Protein AF-A0AAV0F1K2-F1 (afdb_monomer)

Foldseek 3Di:
DVVVVVVVVCVVVVHDDPVPPPPPDPDPPVVVVVVVLVVVVVCLVVCCVVPVVVSVVVVVVSVVVVVVD

Secondary structure (DSSP, 8-state):
-HHHHHH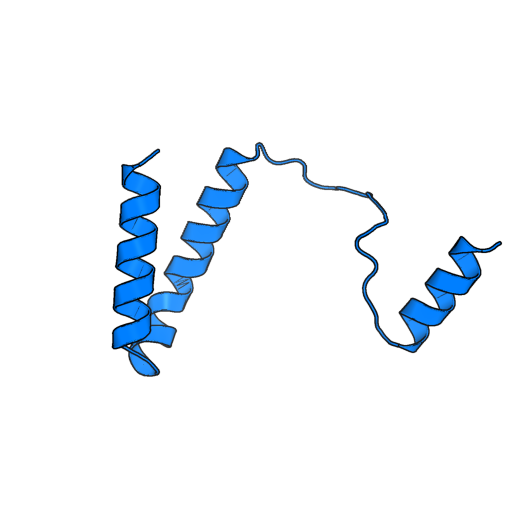HHHHHTTPPP--S---S----HHHHHHHHHHHHHHHHHHHHHH-HHHHHHHHHHHHHHHHH-

pLDDT: mean 80.83, std 14.28, range [50.78, 97.0]

Structure (mmCIF, N/CA/C/O backbone):
data_AF-A0AAV0F1K2-F1
#
_entry.id   AF-A0AAV0F1K2-F1
#
loop_
_atom_site.group_PDB
_atom_site.id
_atom_site.type_symbol
_atom_site.label_atom_id
_atom_site.label_alt_id
_atom_site.label_comp_id
_atom_site.label_asym_id
_atom_site.label_entity_id
_atom_site.label_seq_id
_atom_site.pdbx_PDB_ins_code
_atom_site.Cartn_x
_atom_site.Cartn_y
_atom_site.Cartn_z
_atom_site.occupancy
_atom_site.B_iso_or_equiv
_atom_site.auth_seq_id
_atom_site.auth_comp_id
_atom_site.auth_asym_id
_atom_site.auth_atom_id
_atom_site.pdbx_PDB_model_num
ATOM 1 N N . MET A 1 1 ? 21.855 -1.052 -29.651 1.00 57.94 1 MET A N 1
ATOM 2 C CA . MET A 1 1 ? 22.951 -2.009 -29.352 1.00 57.94 1 MET A CA 1
ATOM 3 C C . MET A 1 1 ? 23.018 -2.375 -27.872 1.00 57.94 1 MET A C 1
ATOM 5 O O . MET A 1 1 ? 22.789 -3.536 -27.582 1.00 57.94 1 MET A O 1
ATOM 9 N N . HIS A 1 2 ? 23.293 -1.457 -26.932 1.00 69.94 2 HIS A N 1
ATOM 10 C CA . HIS A 1 2 ? 23.335 -1.818 -25.498 1.00 69.94 2 HIS A CA 1
ATOM 11 C C . HIS A 1 2 ? 21.945 -2.081 -24.893 1.00 69.94 2 HIS A C 1
ATOM 13 O O . HIS A 1 2 ? 21.791 -3.002 -24.099 1.00 69.94 2 HIS A O 1
ATOM 19 N N . ASP A 1 3 ? 20.932 -1.319 -25.309 1.00 79.94 3 ASP A N 1
ATOM 20 C CA . ASP A 1 3 ? 19.568 -1.465 -24.787 1.00 79.94 3 ASP A CA 1
ATOM 21 C C . ASP A 1 3 ? 18.881 -2.759 -25.263 1.00 79.94 3 ASP A C 1
ATOM 23 O O . ASP A 1 3 ? 18.216 -3.444 -24.493 1.00 79.94 3 ASP A O 1
ATOM 27 N N . ASP A 1 4 ? 19.126 -3.158 -26.514 1.00 81.62 4 ASP A N 1
ATOM 28 C CA . ASP A 1 4 ? 18.582 -4.391 -27.099 1.00 81.62 4 ASP A CA 1
ATOM 29 C C . ASP A 1 4 ? 19.124 -5.647 -26.404 1.00 81.62 4 ASP A C 1
ATOM 31 O O . ASP A 1 4 ? 18.367 -6.574 -26.113 1.00 81.62 4 ASP A O 1
ATOM 35 N N . ALA A 1 5 ? 20.424 -5.651 -26.089 1.00 87.44 5 ALA A N 1
ATOM 36 C CA . ALA A 1 5 ? 21.067 -6.729 -25.344 1.00 87.44 5 ALA A CA 1
ATOM 37 C C . ALA A 1 5 ? 20.540 -6.806 -23.901 1.00 87.44 5 ALA A C 1
ATOM 39 O O . ALA A 1 5 ? 20.288 -7.896 -23.390 1.00 87.44 5 ALA A O 1
ATOM 40 N N . LEU A 1 6 ? 20.313 -5.658 -23.253 1.00 85.56 6 LEU A N 1
ATOM 41 C CA . LEU A 1 6 ? 19.717 -5.605 -21.917 1.00 85.56 6 LEU A CA 1
ATOM 42 C C . LEU A 1 6 ? 18.269 -6.125 -21.929 1.00 85.56 6 LEU A C 1
ATOM 44 O O . LEU A 1 6 ? 17.897 -6.930 -21.080 1.00 85.56 6 LEU A O 1
ATOM 48 N N . ASN A 1 7 ? 17.475 -5.733 -22.931 1.00 85.81 7 ASN A N 1
ATOM 49 C CA . ASN A 1 7 ? 16.110 -6.224 -23.137 1.00 85.81 7 ASN A CA 1
ATOM 50 C C . ASN A 1 7 ? 16.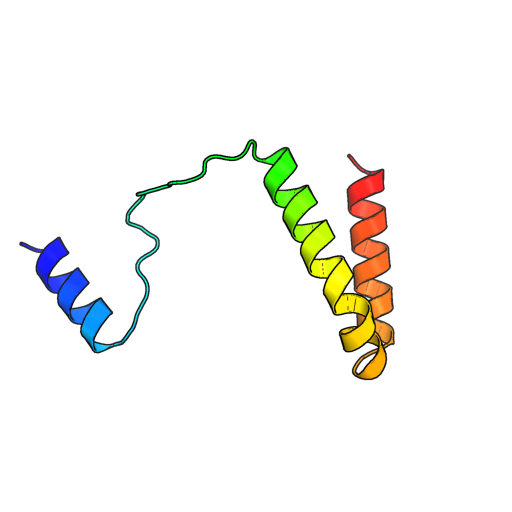057 -7.746 -23.297 1.00 85.81 7 ASN A C 1
ATOM 52 O O . ASN A 1 7 ? 15.161 -8.398 -22.764 1.00 85.81 7 ASN A O 1
ATOM 56 N N . GLU A 1 8 ? 17.005 -8.326 -24.030 1.00 89.25 8 GLU A N 1
ATOM 57 C CA . GLU A 1 8 ? 17.085 -9.774 -24.215 1.00 89.25 8 GLU A CA 1
ATOM 58 C C . GLU A 1 8 ? 17.405 -10.510 -22.910 1.00 89.25 8 GLU A C 1
ATOM 60 O O . GLU A 1 8 ? 16.746 -11.500 -22.588 1.00 89.25 8 GLU A O 1
ATOM 65 N N . VAL A 1 9 ? 18.333 -9.976 -22.113 1.00 90.31 9 VAL A N 1
ATOM 66 C CA . VAL A 1 9 ? 18.644 -10.500 -20.777 1.00 90.31 9 VAL A CA 1
ATOM 67 C C . VAL A 1 9 ? 17.430 -10.394 -19.850 1.00 90.31 9 VAL A C 1
ATOM 69 O O . VAL A 1 9 ? 17.082 -11.369 -19.187 1.00 90.31 9 VAL A O 1
ATOM 72 N N . CYS A 1 10 ? 16.733 -9.256 -19.834 1.00 88.94 10 CYS A N 1
ATOM 73 C CA . CYS A 1 10 ? 15.527 -9.082 -19.026 1.00 88.94 10 CYS A CA 1
ATOM 74 C C . CYS A 1 10 ? 14.428 -10.081 -19.414 1.00 88.94 10 CYS A C 1
ATOM 76 O O . CYS A 1 10 ? 13.846 -10.709 -18.532 1.00 88.94 10 CYS A O 1
ATOM 78 N N . ARG A 1 11 ? 14.198 -10.311 -20.715 1.00 87.69 11 ARG A N 1
ATOM 79 C CA . ARG A 1 11 ? 13.242 -11.329 -21.187 1.00 87.69 11 ARG A CA 1
ATOM 80 C C . ARG A 1 11 ? 13.627 -12.738 -20.741 1.00 87.69 11 ARG A C 1
ATOM 82 O O . ARG A 1 11 ? 12.754 -13.484 -20.309 1.00 87.69 11 ARG A O 1
ATOM 89 N N . LEU A 1 12 ? 14.911 -13.093 -20.813 1.00 94.31 12 LEU A N 1
ATOM 90 C CA . LEU A 1 12 ? 15.397 -14.417 -20.413 1.00 94.31 12 LEU A CA 1
ATOM 91 C C . LEU A 1 12 ? 15.137 -14.708 -18.928 1.00 94.31 12 LEU A C 1
ATOM 93 O O . LEU A 1 12 ? 14.768 -15.826 -18.577 1.00 94.31 12 LEU A O 1
ATOM 97 N N . TYR A 1 13 ? 15.299 -13.700 -18.070 1.00 92.56 13 TYR A N 1
ATOM 98 C CA . TYR A 1 13 ? 15.072 -13.815 -16.626 1.00 92.56 13 TYR A CA 1
ATOM 99 C C . TYR A 1 13 ? 13.666 -13.389 -16.184 1.00 92.56 13 TYR A C 1
ATOM 101 O O . TYR A 1 13 ? 13.410 -13.297 -14.985 1.00 92.56 13 TYR A O 1
ATOM 109 N N . ASN A 1 14 ? 12.756 -13.133 -17.130 1.00 87.44 14 ASN A N 1
ATOM 110 C CA . ASN A 1 14 ? 11.405 -12.630 -16.872 1.00 87.44 14 ASN A CA 1
ATOM 111 C C . ASN A 1 14 ? 11.383 -11.381 -15.961 1.00 87.44 14 ASN A C 1
ATOM 113 O O . ASN A 1 14 ? 1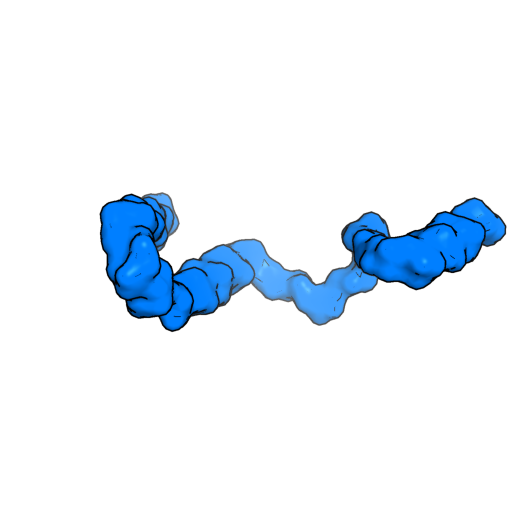0.514 -11.222 -15.104 1.00 87.44 14 ASN A O 1
ATOM 117 N N . VAL A 1 15 ? 12.377 -10.509 -16.128 1.00 89.81 15 VAL A N 1
ATOM 118 C CA . VAL A 1 15 ? 12.522 -9.242 -15.408 1.00 89.81 15 VAL A CA 1
ATOM 119 C C . VAL A 1 15 ? 11.774 -8.156 -16.173 1.00 89.81 15 VAL A C 1
ATOM 121 O O . VAL A 1 15 ? 12.006 -7.953 -17.366 1.00 89.81 15 VAL A O 1
ATOM 124 N N . VAL A 1 16 ? 10.899 -7.429 -15.479 1.00 82.44 16 VAL A N 1
ATOM 125 C CA . VAL A 1 16 ? 10.185 -6.272 -16.032 1.00 82.44 16 VAL A CA 1
ATOM 126 C C . VAL A 1 16 ? 11.070 -5.034 -15.921 1.00 82.44 16 VAL A C 1
ATOM 128 O O . VAL A 1 16 ? 11.558 -4.705 -14.840 1.00 82.44 16 VAL A O 1
ATOM 131 N N . ARG A 1 17 ? 11.278 -4.346 -17.045 1.00 80.25 17 ARG A N 1
ATOM 132 C CA . ARG A 1 17 ? 11.980 -3.061 -17.098 1.00 80.25 17 ARG A CA 1
ATOM 133 C C . ARG A 1 17 ? 11.001 -1.926 -16.812 1.00 80.25 17 ARG A C 1
ATOM 135 O O . ARG A 1 17 ? 9.956 -1.850 -17.447 1.00 80.25 17 ARG A O 1
ATOM 142 N N . VAL A 1 18 ? 11.340 -1.067 -15.854 1.00 77.38 18 VAL A N 1
ATOM 143 C CA . VAL A 1 18 ? 10.507 0.072 -15.408 1.00 77.38 18 VAL A CA 1
ATOM 144 C C . VAL A 1 18 ? 11.120 1.418 -15.819 1.00 77.38 18 VAL A C 1
ATOM 146 O O . VAL A 1 18 ? 10.504 2.467 -15.674 1.00 77.38 18 VAL A O 1
ATOM 14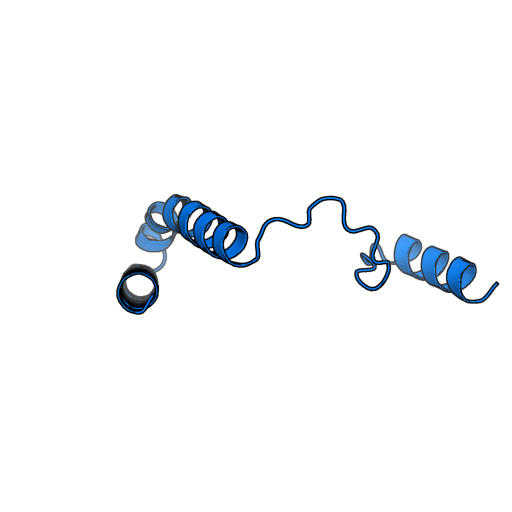9 N N . ASP A 1 19 ? 12.351 1.388 -16.335 1.00 76.06 19 ASP A N 1
ATOM 150 C CA . ASP A 1 19 ? 13.120 2.542 -16.801 1.00 76.06 19 ASP A CA 1
ATOM 151 C C . ASP A 1 19 ? 12.696 3.014 -18.200 1.00 76.06 19 ASP A C 1
ATOM 153 O O . ASP A 1 19 ? 12.933 4.163 -18.579 1.00 76.06 19 ASP A O 1
ATOM 157 N N . THR A 1 20 ? 12.030 2.149 -18.966 1.00 70.56 20 THR A N 1
ATOM 158 C CA . THR A 1 20 ? 11.384 2.516 -20.224 1.00 70.56 20 THR A CA 1
ATOM 159 C C . THR A 1 20 ? 10.132 3.323 -19.908 1.00 70.56 20 THR A C 1
ATOM 161 O O . THR A 1 20 ? 9.072 2.767 -19.635 1.00 70.56 20 THR A O 1
ATOM 164 N N . HIS A 1 21 ? 10.266 4.647 -19.923 1.00 56.53 21 HIS A N 1
ATOM 165 C CA . HIS A 1 21 ? 9.179 5.604 -19.717 1.00 56.53 21 HIS A CA 1
ATOM 166 C C . HIS A 1 21 ? 8.199 5.614 -20.916 1.00 56.53 21 HIS A C 1
ATOM 168 O O . HIS A 1 21 ? 7.975 6.638 -21.563 1.00 56.53 21 HIS A O 1
ATOM 174 N N . GLU A 1 22 ? 7.600 4.470 -21.240 1.00 59.22 22 GLU A N 1
ATOM 175 C CA . GLU A 1 22 ? 6.342 4.408 -21.978 1.00 59.22 22 GLU A CA 1
ATOM 176 C C . GLU A 1 22 ? 5.236 4.397 -20.931 1.00 59.22 22 GLU A C 1
ATOM 178 O O . GLU A 1 22 ? 4.861 3.366 -20.387 1.00 59.22 22 GLU A O 1
ATOM 183 N N . ASN A 1 23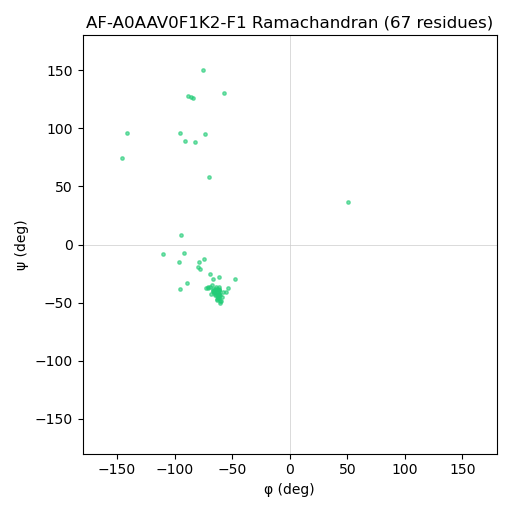 ? 4.802 5.601 -20.573 1.00 55.94 23 ASN A N 1
ATOM 184 C CA . ASN A 1 23 ? 3.815 5.857 -19.536 1.00 55.94 23 ASN A CA 1
ATOM 185 C C . ASN A 1 23 ? 2.440 5.994 -20.225 1.00 55.94 23 ASN A 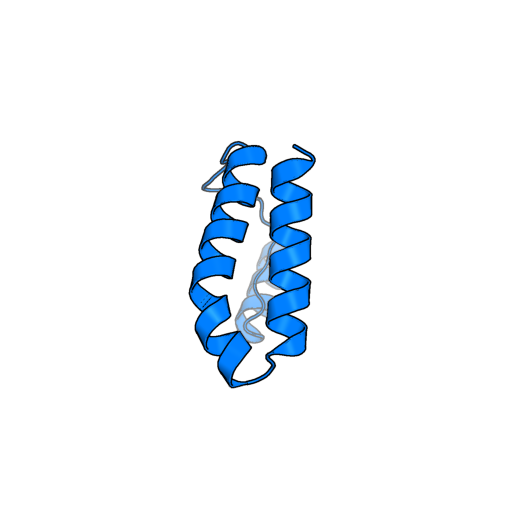C 1
ATOM 187 O O . ASN A 1 23 ? 2.159 7.074 -20.754 1.00 55.94 23 ASN A O 1
ATOM 191 N N . PRO A 1 24 ? 1.591 4.947 -20.318 1.00 52.75 24 PRO A N 1
ATOM 192 C CA . PRO A 1 24 ? 0.287 5.069 -20.972 1.00 52.75 24 PRO A CA 1
ATOM 193 C C . PRO A 1 24 ? -0.739 5.828 -20.123 1.00 52.75 24 PRO A C 1
ATOM 195 O O . PRO A 1 24 ? -1.770 6.234 -20.651 1.00 52.75 24 PRO A O 1
ATOM 198 N N . HIS A 1 25 ? -0.468 6.064 -18.840 1.00 52.12 25 HIS A N 1
ATOM 199 C CA . HIS A 1 25 ? -1.391 6.759 -17.958 1.00 52.12 25 HIS A CA 1
ATOM 200 C C . HIS A 1 25 ? -0.634 7.689 -17.021 1.00 52.12 25 HIS A C 1
ATOM 202 O O . HIS A 1 25 ? -0.143 7.286 -15.981 1.00 52.12 25 HIS A O 1
ATOM 208 N N . LYS A 1 26 ? -0.551 8.961 -17.414 1.00 50.78 26 LYS A N 1
ATOM 209 C CA . LYS A 1 26 ? -0.385 10.047 -16.450 1.00 50.78 26 LYS A CA 1
ATOM 210 C C . LYS A 1 26 ? -1.776 10.356 -15.914 1.00 50.78 26 LYS A C 1
ATOM 212 O O . LYS A 1 26 ? -2.480 11.168 -16.521 1.00 50.78 26 LYS A O 1
ATOM 217 N N . PHE A 1 27 ? -2.213 9.672 -14.864 1.00 53.19 27 PHE A N 1
ATOM 218 C CA . PHE A 1 27 ? -3.317 10.210 -14.081 1.00 53.19 27 PHE A CA 1
ATOM 219 C C . PHE A 1 27 ? -2.760 11.356 -13.224 1.00 53.19 27 PHE A C 1
ATOM 221 O O . PHE A 1 27 ? -1.560 11.400 -12.944 1.00 53.19 27 PHE A O 1
ATOM 228 N N . PRO A 1 28 ? -3.566 12.376 -12.897 1.00 54.91 28 PRO A N 1
ATOM 229 C CA . PRO A 1 28 ? -3.119 13.388 -11.952 1.00 54.91 28 PRO A CA 1
ATOM 230 C C . PRO A 1 28 ? -2.735 12.681 -10.645 1.00 54.91 28 PRO A C 1
ATOM 232 O O . PRO A 1 28 ? -3.517 11.884 -10.143 1.00 54.91 28 PRO A O 1
ATOM 235 N N . GLU A 1 29 ? -1.547 12.971 -10.109 1.00 56.41 29 GLU A N 1
ATOM 236 C CA . GLU A 1 29 ? -0.924 12.286 -8.953 1.00 56.41 29 GLU A CA 1
ATOM 237 C C . GLU A 1 29 ? -1.884 12.107 -7.756 1.00 56.41 29 GLU A C 1
ATOM 239 O O . GLU A 1 29 ? -1.817 11.123 -7.030 1.00 56.41 29 GLU A O 1
ATOM 244 N N . GLY A 1 30 ? -2.852 13.015 -7.588 1.00 55.97 30 GLY A N 1
ATOM 245 C CA . GLY A 1 30 ? -3.861 12.930 -6.534 1.00 55.97 30 GLY A CA 1
ATOM 246 C C . GLY A 1 30 ? -5.027 11.954 -6.770 1.00 55.97 30 GLY A C 1
ATOM 247 O O . GLY A 1 30 ? -5.749 11.701 -5.803 1.00 55.97 30 GLY A O 1
ATOM 248 N N . ASP A 1 31 ? -5.246 11.463 -7.993 1.00 56.81 31 ASP A N 1
ATOM 249 C CA . ASP A 1 31 ? -6.246 10.431 -8.334 1.00 56.81 31 ASP A CA 1
ATOM 250 C C . ASP A 1 31 ? -5.658 9.015 -8.221 1.00 56.81 31 ASP A C 1
ATOM 252 O O . ASP A 1 31 ? -6.375 8.106 -7.802 1.00 56.81 31 ASP A O 1
ATOM 256 N N . GLU A 1 32 ? -4.364 8.836 -8.520 1.00 61.62 32 GLU A N 1
ATOM 257 C CA . GLU A 1 32 ? -3.663 7.547 -8.374 1.00 61.62 32 GLU A CA 1
ATOM 258 C C . GLU A 1 32 ? -3.662 7.092 -6.907 1.00 61.62 32 GLU A C 1
ATOM 260 O O . GLU A 1 32 ? -4.068 5.974 -6.600 1.00 61.62 32 GLU A O 1
ATOM 265 N N . GLU A 1 33 ? -3.344 7.995 -5.976 1.00 69.06 33 GLU A N 1
ATOM 266 C CA . GLU A 1 33 ? -3.338 7.691 -4.537 1.00 69.06 33 GLU A CA 1
ATOM 267 C C . GLU A 1 33 ? -4.742 7.325 -4.007 1.00 69.06 33 GLU A C 1
ATOM 269 O O . GLU A 1 33 ? -4.898 6.433 -3.172 1.00 69.06 33 GLU A O 1
ATOM 274 N N . LEU A 1 34 ? -5.802 7.969 -4.515 1.00 69.62 34 LEU A N 1
ATOM 275 C CA . LEU A 1 34 ? -7.190 7.643 -4.149 1.00 69.62 34 LEU A CA 1
ATOM 276 C C . LEU A 1 34 ? -7.637 6.295 -4.724 1.00 69.62 34 LEU A C 1
ATOM 278 O O . LEU A 1 34 ? -8.401 5.566 -4.084 1.00 69.62 34 LEU A O 1
ATOM 282 N N . GLU A 1 35 ? -7.190 5.967 -5.933 1.00 78.69 35 GLU A N 1
ATOM 283 C CA . GLU A 1 35 ? -7.429 4.672 -6.554 1.00 78.69 35 GLU A CA 1
ATOM 284 C C . GLU A 1 35 ? -6.708 3.544 -5.810 1.00 78.69 35 GLU A C 1
ATOM 286 O O . GLU A 1 35 ? -7.331 2.513 -5.542 1.00 78.69 35 GLU A O 1
ATOM 291 N N . ASP A 1 36 ? -5.477 3.781 -5.363 1.00 80.12 36 ASP A N 1
ATOM 292 C CA . ASP A 1 36 ? -4.714 2.851 -4.534 1.00 80.12 36 ASP A CA 1
ATOM 293 C C . ASP A 1 36 ? -5.392 2.609 -3.184 1.00 80.12 36 ASP A C 1
ATOM 295 O O . ASP A 1 36 ? -5.621 1.458 -2.803 1.00 80.12 36 ASP A O 1
ATOM 299 N N . HIS A 1 37 ? -5.831 3.661 -2.487 1.00 80.88 37 HIS A N 1
ATOM 300 C CA . HIS A 1 37 ? -6.587 3.502 -1.242 1.00 80.88 37 HIS A CA 1
ATOM 301 C C . HIS A 1 37 ? -7.908 2.756 -1.456 1.00 80.88 37 HIS A C 1
ATOM 303 O O . HIS A 1 37 ? -8.285 1.897 -0.652 1.00 80.88 37 HIS A O 1
ATOM 309 N N . ARG A 1 38 ? -8.611 3.028 -2.562 1.00 85.50 38 ARG A N 1
ATOM 310 C CA . ARG A 1 38 ? -9.833 2.301 -2.921 1.00 85.50 38 ARG A CA 1
ATOM 311 C C . ARG A 1 38 ? -9.536 0.824 -3.160 1.00 85.50 38 ARG A C 1
ATOM 313 O O . ARG A 1 38 ? -10.256 -0.017 -2.627 1.00 85.50 38 ARG A O 1
ATOM 320 N N . MET A 1 39 ? -8.484 0.505 -3.908 1.00 87.50 39 MET A N 1
ATOM 321 C CA . MET A 1 39 ? -8.046 -0.866 -4.160 1.00 87.50 39 MET A CA 1
ATOM 322 C C . MET A 1 39 ? -7.678 -1.576 -2.854 1.00 87.50 39 MET A C 1
ATOM 324 O O . MET A 1 39 ? -8.218 -2.642 -2.573 1.00 87.50 39 MET A O 1
ATOM 328 N N . MET A 1 40 ? -6.844 -0.965 -2.010 1.00 85.25 40 MET A N 1
ATOM 329 C CA . MET A 1 40 ? -6.466 -1.511 -0.703 1.00 85.25 40 MET A CA 1
ATOM 330 C C . MET A 1 40 ? -7.688 -1.817 0.169 1.00 85.25 40 MET A C 1
ATOM 332 O O . MET A 1 40 ? -7.756 -2.882 0.786 1.00 85.25 40 MET A O 1
ATOM 336 N N . SER A 1 41 ? -8.694 -0.934 0.163 1.00 87.06 41 SER A N 1
ATOM 337 C CA . SER A 1 41 ? -9.903 -1.122 0.969 1.00 87.06 41 SER A CA 1
ATOM 338 C C . SER A 1 41 ? -10.699 -2.381 0.610 1.00 87.06 41 SER A C 1
ATOM 340 O O . SER A 1 41 ? -11.331 -2.985 1.476 1.00 87.06 41 SER A O 1
ATOM 342 N N . GLN A 1 42 ? -10.616 -2.83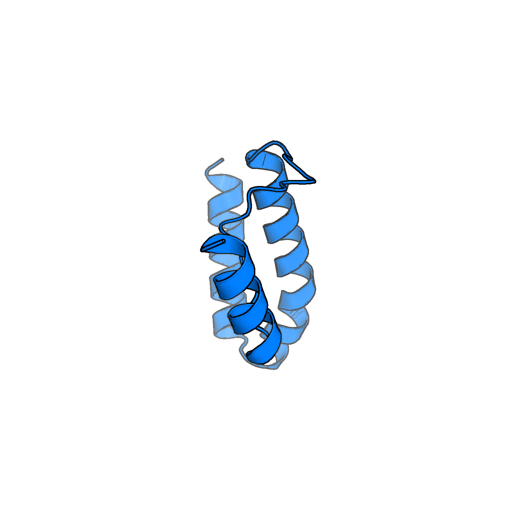4 -0.646 1.00 92.50 42 GLN A N 1
ATOM 343 C CA . GLN A 1 42 ? -11.297 -4.044 -1.114 1.00 92.50 42 GLN A CA 1
ATOM 344 C C . GLN A 1 42 ? -10.696 -5.322 -0.514 1.00 92.50 42 GLN A C 1
ATOM 346 O O . GLN A 1 42 ? -11.396 -6.327 -0.392 1.00 92.50 42 GLN A O 1
ATOM 351 N N . TYR A 1 43 ? -9.420 -5.287 -0.118 1.00 93.00 43 TYR A N 1
ATOM 352 C CA . TYR A 1 43 ? -8.700 -6.438 0.431 1.00 93.00 43 TYR A CA 1
ATOM 353 C C . TYR A 1 43 ? -8.676 -6.478 1.963 1.00 93.00 43 TYR A C 1
ATOM 355 O O . TYR A 1 43 ? -8.396 -7.532 2.535 1.00 93.00 43 TYR A O 1
ATOM 363 N N . LEU A 1 44 ? -9.014 -5.379 2.645 1.00 93.50 44 LEU A N 1
ATOM 364 C CA . LEU A 1 44 ? -9.066 -5.318 4.110 1.00 93.50 44 LEU A CA 1
ATOM 365 C C . LEU A 1 44 ? -9.942 -6.398 4.767 1.00 93.50 44 LEU A C 1
ATOM 367 O O . LEU A 1 44 ? -9.522 -6.925 5.797 1.00 93.50 44 LEU A O 1
ATOM 371 N N . PRO A 1 45 ? -11.101 -6.804 4.208 1.00 95.06 45 PRO A N 1
ATOM 372 C CA . PRO A 1 45 ? -11.873 -7.914 4.765 1.00 95.06 45 PRO A CA 1
ATOM 373 C C . PRO A 1 45 ? -11.075 -9.224 4.818 1.00 95.06 45 PRO A C 1
ATOM 375 O O . PRO A 1 45 ? -11.032 -9.871 5.860 1.00 95.06 45 PRO A O 1
ATOM 378 N N . LEU A 1 46 ? -10.368 -9.562 3.734 1.00 95.38 46 LEU A N 1
ATOM 379 C CA . LEU A 1 46 ? -9.518 -10.756 3.660 1.00 95.38 46 LEU A CA 1
ATOM 380 C C . LEU A 1 46 ? -8.329 -10.650 4.620 1.00 95.38 46 LEU A C 1
ATOM 382 O O . LEU A 1 46 ? -7.962 -11.617 5.285 1.00 95.38 46 LEU A O 1
ATOM 386 N N . LEU A 1 47 ? -7.732 -9.459 4.718 1.00 94.69 47 LEU A N 1
ATOM 387 C CA . LEU A 1 47 ? -6.632 -9.215 5.642 1.00 94.69 47 LEU A CA 1
ATOM 388 C C . LEU A 1 47 ? -7.084 -9.348 7.098 1.00 94.69 47 LEU A C 1
ATOM 390 O O . LEU A 1 47 ? -6.353 -9.908 7.907 1.00 94.69 47 LEU A O 1
ATOM 394 N N . ARG A 1 48 ? -8.294 -8.891 7.426 1.00 96.69 48 ARG A N 1
ATOM 395 C CA . ARG A 1 48 ? -8.861 -8.956 8.776 1.00 96.69 48 ARG A CA 1
ATOM 396 C C . ARG A 1 48 ? -9.126 -10.392 9.237 1.00 96.69 48 ARG A C 1
ATOM 398 O O . ARG A 1 48 ? -9.008 -10.663 10.429 1.00 96.69 48 ARG A O 1
ATOM 405 N N . GLU A 1 49 ? -9.422 -11.310 8.319 1.00 97.00 49 GLU A N 1
ATOM 406 C CA . GLU A 1 49 ? -9.564 -12.743 8.621 1.00 97.00 49 GLU A CA 1
ATOM 407 C C . GLU A 1 49 ? -8.228 -13.397 9.020 1.00 97.00 49 GLU A C 1
ATOM 409 O O . GLU A 1 49 ? -8.202 -14.267 9.891 1.00 97.00 49 GLU A O 1
ATOM 414 N N . CYS A 1 50 ? -7.115 -12.963 8.419 1.00 95.25 50 CYS A N 1
ATOM 415 C CA . CYS A 1 50 ? -5.787 -13.548 8.640 1.00 95.25 50 CYS A CA 1
ATOM 416 C C . CYS A 1 50 ? -4.956 -12.807 9.703 1.00 95.25 50 CYS A C 1
ATOM 418 O O . CYS A 1 50 ? -4.208 -13.430 10.455 1.00 95.25 50 CYS A O 1
ATOM 420 N N . MET A 1 51 ? -5.043 -11.475 9.734 1.00 96.31 51 MET A N 1
ATOM 421 C CA . MET A 1 51 ? -4.229 -10.560 10.542 1.00 96.31 51 MET A CA 1
ATOM 422 C C . MET A 1 51 ? -5.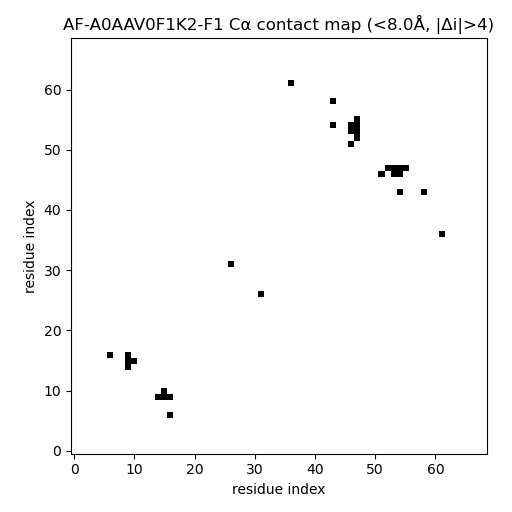064 -9.345 10.995 1.00 96.31 51 MET A C 1
ATOM 424 O O . MET A 1 51 ? -4.892 -8.236 10.483 1.00 96.31 51 MET A O 1
ATOM 428 N N . PRO A 1 52 ? -5.973 -9.522 11.970 1.00 95.44 52 PRO A N 1
ATOM 429 C CA . PRO A 1 52 ? -6.936 -8.492 12.362 1.00 95.44 52 PRO A CA 1
ATOM 430 C C . PRO A 1 52 ? -6.293 -7.209 12.902 1.00 95.44 52 PRO A C 1
ATOM 432 O O . PRO A 1 52 ? -6.757 -6.124 12.569 1.00 95.44 52 PRO A O 1
ATOM 435 N N . SER A 1 53 ? -5.206 -7.314 13.673 1.00 96.69 53 SER A N 1
ATOM 436 C CA . SER A 1 53 ? -4.502 -6.141 14.212 1.00 96.69 53 SER A CA 1
ATOM 437 C C . SER A 1 53 ? -3.833 -5.305 13.120 1.00 96.69 53 SER A C 1
ATOM 439 O O . SER A 1 53 ? -3.874 -4.084 13.171 1.00 96.69 53 SER A O 1
ATOM 441 N N . ALA A 1 54 ? -3.258 -5.959 12.105 1.00 95.00 54 ALA A N 1
ATOM 442 C CA . ALA A 1 54 ? -2.644 -5.265 10.976 1.00 95.00 54 ALA A CA 1
ATOM 443 C C . ALA A 1 54 ? -3.701 -4.582 10.094 1.00 95.00 54 ALA A C 1
ATOM 445 O O . ALA A 1 54 ? -3.475 -3.484 9.599 1.00 95.00 54 ALA A O 1
ATOM 446 N N . ALA A 1 55 ? -4.871 -5.206 9.916 1.00 95.31 55 ALA A N 1
ATOM 447 C CA . ALA A 1 55 ? -5.976 -4.591 9.183 1.00 95.31 55 ALA A CA 1
ATOM 448 C C . ALA A 1 55 ? -6.492 -3.312 9.870 1.00 95.31 55 ALA A C 1
ATOM 450 O O . ALA A 1 55 ? -6.812 -2.344 9.188 1.00 95.31 55 ALA A O 1
ATOM 451 N N . GLU A 1 56 ? -6.551 -3.296 11.204 1.00 95.19 56 GLU A N 1
ATOM 452 C CA . GLU A 1 56 ? -6.963 -2.122 11.985 1.00 95.19 56 GLU A CA 1
ATOM 453 C C . GLU A 1 56 ? -5.946 -0.970 11.901 1.00 95.19 56 GLU A C 1
ATOM 455 O O . GLU A 1 56 ? -6.339 0.177 11.700 1.00 95.19 56 GLU A O 1
ATOM 460 N N . GLU A 1 57 ? -4.647 -1.274 11.981 1.00 95.94 57 GLU A N 1
ATOM 461 C CA . GLU A 1 57 ? -3.568 -0.289 11.812 1.00 95.94 57 GLU A CA 1
ATOM 462 C C . GLU A 1 57 ? -3.619 0.370 10.424 1.00 95.94 57 GLU A C 1
ATOM 464 O O . GLU A 1 57 ? -3.650 1.594 10.315 1.00 95.94 57 GLU A O 1
ATOM 469 N N . ILE A 1 58 ? -3.745 -0.436 9.364 1.00 92.31 58 ILE A N 1
ATOM 470 C CA . ILE A 1 58 ? -3.818 0.061 7.983 1.00 92.31 58 ILE A CA 1
ATOM 471 C C . ILE A 1 58 ? -5.071 0.920 7.760 1.00 92.31 58 ILE A C 1
ATOM 473 O O . ILE A 1 58 ? -4.991 1.962 7.113 1.00 92.31 58 ILE A O 1
ATOM 477 N N . GLU A 1 59 ? -6.232 0.524 8.292 1.00 91.31 59 GLU A N 1
ATOM 478 C CA . GLU A 1 59 ? -7.455 1.337 8.203 1.00 91.31 59 GLU A CA 1
ATOM 479 C C . GLU A 1 59 ? -7.303 2.695 8.884 1.00 91.31 59 GLU A C 1
ATOM 481 O O . GLU A 1 59 ? -7.727 3.713 8.326 1.00 91.31 59 GLU A O 1
ATOM 486 N N . SER A 1 60 ? -6.676 2.714 10.062 1.00 92.06 60 SER A N 1
ATOM 487 C CA . SER A 1 60 ? -6.385 3.946 10.788 1.00 92.06 60 SER A CA 1
ATOM 488 C C . SER A 1 60 ? -5.476 4.860 9.968 1.00 92.06 60 SER A C 1
ATOM 490 O O . SER A 1 60 ? -5.801 6.032 9.784 1.00 92.06 60 SER A O 1
ATOM 492 N N . ASP A 1 61 ? -4.388 4.325 9.413 1.00 90.06 61 ASP A N 1
ATOM 493 C CA . ASP A 1 61 ? -3.443 5.086 8.589 1.00 90.06 61 ASP A CA 1
ATOM 494 C C . ASP A 1 61 ? -4.104 5.653 7.324 1.00 90.06 61 ASP A C 1
ATOM 496 O O . ASP A 1 61 ? -3.872 6.807 6.951 1.00 90.06 61 ASP A O 1
ATOM 500 N N . MET A 1 62 ? -4.982 4.875 6.682 1.00 87.31 62 MET A N 1
ATOM 501 C CA . MET A 1 62 ? -5.753 5.324 5.520 1.00 87.31 62 MET A CA 1
ATOM 502 C C . MET A 1 62 ? -6.708 6.470 5.874 1.00 87.31 62 MET A C 1
ATOM 504 O O . MET A 1 62 ? -6.807 7.445 5.127 1.00 87.31 62 MET A O 1
ATOM 508 N N . HIS A 1 63 ? -7.416 6.382 7.004 1.00 87.00 63 HIS A N 1
ATOM 509 C CA . HIS A 1 63 ? -8.291 7.462 7.477 1.00 87.00 63 HIS A CA 1
ATOM 510 C C . HIS A 1 63 ? -7.509 8.725 7.838 1.00 87.00 63 HIS A C 1
ATOM 512 O O . HIS A 1 63 ? -7.942 9.833 7.508 1.00 87.00 63 HIS A O 1
ATOM 518 N N . ASP A 1 64 ? -6.348 8.562 8.461 1.00 88.50 64 ASP A N 1
ATOM 519 C CA . ASP A 1 64 ? -5.437 9.648 8.796 1.00 88.50 64 ASP A CA 1
ATOM 520 C C . ASP A 1 64 ? -4.923 10.369 7.548 1.00 88.50 64 ASP A C 1
ATOM 522 O O . ASP A 1 64 ? -4.885 11.599 7.523 1.00 88.50 64 ASP A O 1
ATOM 526 N N . TYR A 1 65 ? -4.552 9.621 6.508 1.00 82.06 65 TYR A N 1
ATOM 527 C CA . 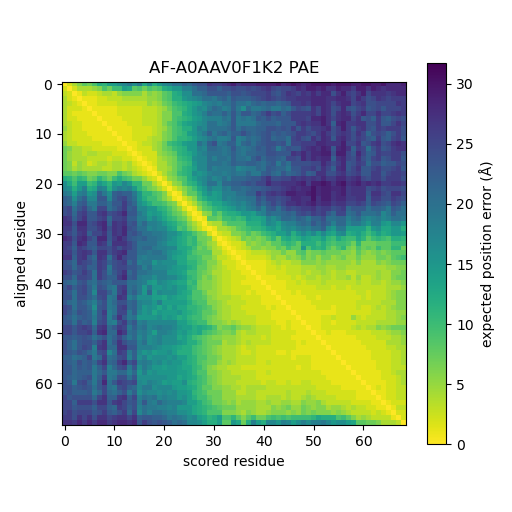TYR A 1 65 ? -4.121 10.182 5.231 1.00 82.06 65 TYR A CA 1
ATOM 528 C C . TYR A 1 65 ? -5.254 10.968 4.551 1.00 82.06 65 TYR A C 1
ATOM 530 O O . TYR A 1 65 ? -5.059 12.126 4.181 1.00 82.06 65 TYR A O 1
ATOM 538 N N . ILE A 1 66 ? -6.461 10.391 4.468 1.00 81.50 66 ILE A N 1
ATOM 539 C CA . ILE A 1 66 ? -7.634 11.058 3.872 1.00 81.50 66 ILE A CA 1
ATOM 540 C C . ILE A 1 66 ? -8.003 12.329 4.651 1.00 81.50 66 ILE A C 1
ATOM 542 O O . ILE A 1 66 ? -8.398 13.322 4.049 1.00 81.50 66 ILE A O 1
ATOM 546 N N . SER A 1 67 ? -7.855 12.315 5.978 1.00 79.00 67 SER A N 1
ATOM 547 C CA . SER A 1 67 ? -8.180 13.457 6.844 1.00 79.00 67 SER A CA 1
ATOM 548 C C . SER A 1 67 ? -7.122 14.568 6.831 1.00 79.00 67 SER A C 1
ATOM 550 O O . SER A 1 67 ? -7.423 15.692 7.227 1.00 79.00 67 SER A O 1
ATOM 552 N N . LYS A 1 68 ? -5.878 14.262 6.438 1.00 75.81 68 LYS A N 1
ATOM 553 C CA . LYS A 1 68 ? -4.751 15.215 6.374 1.00 75.81 68 LYS A CA 1
ATOM 554 C C . LYS A 1 68 ? -4.604 15.893 5.006 1.00 75.81 68 LYS A C 1
ATOM 556 O O . LYS A 1 68 ? -3.770 16.792 4.883 1.00 75.81 68 LYS A O 1
ATOM 561 N N . ARG A 1 69 ? -5.377 15.465 4.009 1.00 62.09 69 ARG A N 1
ATOM 562 C CA . ARG A 1 69 ? -5.466 16.080 2.680 1.00 62.09 69 ARG A CA 1
ATOM 563 C C . ARG A 1 69 ? -6.462 17.239 2.671 1.00 62.09 69 ARG A C 1
ATOM 565 O O . ARG A 1 69 ? -6.177 18.223 1.954 1.00 62.09 69 ARG A O 1
#

Sequence (69 aa):
MHDDALNEVCRLYNVVRVDTHENPHKFPEGDEELEDHRMMSQYLPLLRECMPSAAEEIESDMHDYISKR

Organism: NCBI:txid186058

Mean predicted aligned error: 13.42 Å

Radius of gyration: 18.46 Å; Cα contacts (8 Å, |Δi|>4): 16; chains: 1; bounding box: 35×30×44 Å

Solvent-accessible surface area (backbone atoms only — not comparable to full-atom values): 4257 Å² total; per-residue (Å²): 110,72,65,60,55,50,52,51,53,27,58,75,70,72,49,84,79,78,82,66,83,78,72,92,70,84,63,61,74,79,54,52,58,53,49,49,52,54,54,52,59,72,47,39,66,64,39,37,76,79,40,47,70,60,35,52,53,52,52,51,53,51,51,51,52,65,72,73,108